Protein AF-A0A7G3GE28-F1 (afdb_monomer_lite)

Organism: NCBI:txid537

Sequence (84 aa):
MNSMPIPRFLEALEMAAEVYIEFNTGLHPSSRLLADRAFVSTLIGSITPDFIEKTKEDQARFKAVAKVVGLPDPLVPYRVKQGA

Radius of gyration: 13.97 Å; chains: 1; bounding box: 47×20×30 Å

Secondary structure (DSSP, 8-state):
--PPPHHHHHHHHHHHHHHHHHHHTSSSHHHHHHHHHHHHHHHHHHH-TT----SHHHHHHHHHHHHHTT---TTS--------

Foldseek 3Di:
DDQPDPVVLVVLLVVLVVCLVVQVPDPDQVSNLVSLQSNLVSNCCNGVVPQDCDDPVSLVSSQVSCVVVVHDNSVDGDDDPPDD

Structure (mmCIF, N/CA/C/O backbone):
data_AF-A0A7G3GE28-F1
#
_entry.id   AF-A0A7G3GE28-F1
#
loop_
_atom_site.group_PDB
_atom_site.id
_atom_site.type_symbol
_atom_site.label_atom_id
_atom_site.label_alt_id
_atom_site.label_comp_id
_atom_site.label_asym_id
_atom_site.label_entity_id
_atom_site.label_seq_id
_atom_site.pdbx_PDB_ins_code
_atom_site.Cartn_x
_atom_site.Cartn_y
_atom_site.Cartn_z
_atom_site.occupancy
_atom_site.B_iso_or_equiv
_atom_site.auth_seq_id
_atom_site.auth_comp_id
_atom_site.auth_asym_id
_atom_site.auth_atom_id
_atom_site.pdbx_PDB_model_num
ATOM 1 N N . MET A 1 1 ? -18.619 6.260 11.866 1.00 39.59 1 MET A N 1
ATOM 2 C CA . MET A 1 1 ? -17.677 5.958 10.767 1.00 39.59 1 MET A CA 1
ATOM 3 C C . MET A 1 1 ? -18.346 6.417 9.485 1.00 39.59 1 MET A C 1
ATOM 5 O O . MET A 1 1 ? -19.317 5.794 9.082 1.00 39.59 1 MET A O 1
ATOM 9 N N . ASN A 1 2 ? -17.930 7.553 8.921 1.00 50.19 2 ASN A N 1
ATOM 10 C CA . ASN A 1 2 ? -18.468 8.019 7.642 1.00 50.19 2 ASN A CA 1
ATOM 11 C C . ASN A 1 2 ? -17.754 7.247 6.533 1.00 50.19 2 ASN A C 1
ATOM 13 O O . ASN A 1 2 ? -16.587 7.507 6.257 1.00 50.19 2 ASN A O 1
ATOM 17 N N . SER A 1 3 ? -18.435 6.266 5.944 1.00 56.25 3 SER A N 1
ATOM 18 C CA . SER A 1 3 ? -17.984 5.620 4.713 1.00 56.25 3 SER A CA 1
ATOM 19 C C . SER A 1 3 ? -17.871 6.673 3.614 1.00 56.25 3 SER A C 1
ATOM 21 O O . SER A 1 3 ? -18.803 7.464 3.433 1.00 56.25 3 SER A O 1
ATOM 23 N N . MET A 1 4 ? -16.758 6.699 2.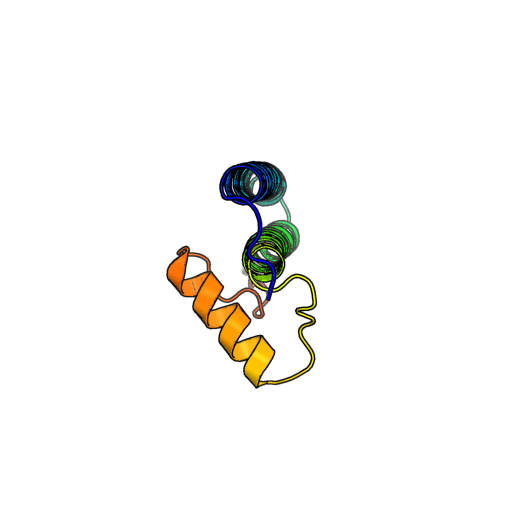877 1.00 58.50 4 MET A N 1
ATOM 24 C CA . MET A 1 4 ? -16.671 7.568 1.709 1.00 58.50 4 MET A CA 1
ATOM 25 C C . MET A 1 4 ? -17.770 7.218 0.696 1.00 58.50 4 MET A C 1
ATOM 27 O O . MET A 1 4 ? -18.088 6.038 0.522 1.00 58.50 4 MET A O 1
ATOM 31 N N . PRO A 1 5 ? -18.357 8.219 0.014 1.00 63.38 5 PRO A N 1
ATOM 32 C CA . PRO A 1 5 ? -19.253 7.963 -1.103 1.00 63.38 5 PRO A CA 1
ATOM 33 C C . PRO A 1 5 ? -18.523 7.116 -2.152 1.00 63.38 5 PRO A C 1
ATOM 35 O O . PRO A 1 5 ? -17.420 7.477 -2.560 1.00 63.38 5 PRO A O 1
ATOM 38 N N . ILE A 1 6 ? -19.153 6.031 -2.614 1.00 60.34 6 ILE A N 1
ATOM 39 C CA . ILE A 1 6 ? -18.624 5.099 -3.632 1.00 60.34 6 ILE A CA 1
ATOM 40 C C . ILE A 1 6 ? -17.965 5.810 -4.839 1.00 60.34 6 ILE A C 1
ATOM 42 O O . ILE A 1 6 ? -16.900 5.360 -5.255 1.00 60.34 6 ILE A O 1
ATOM 46 N N . PRO A 1 7 ? -18.496 6.936 -5.369 1.00 63.09 7 PRO A N 1
ATOM 47 C CA . PRO A 1 7 ? -17.850 7.663 -6.468 1.00 63.09 7 PRO A CA 1
ATOM 48 C C . PRO A 1 7 ? -16.424 8.139 -6.151 1.00 63.09 7 PRO A C 1
ATOM 50 O O . PRO A 1 7 ? -15.524 7.973 -6.964 1.00 63.09 7 PRO A O 1
ATOM 53 N N . ARG A 1 8 ? -16.183 8.638 -4.932 1.00 69.25 8 ARG A N 1
ATOM 54 C CA . ARG A 1 8 ? -14.863 9.146 -4.514 1.00 69.25 8 ARG A CA 1
ATOM 55 C C . ARG A 1 8 ? -13.845 8.032 -4.284 1.00 69.25 8 ARG A C 1
ATOM 57 O O . ARG A 1 8 ? -12.645 8.261 -4.377 1.00 69.25 8 ARG A O 1
ATOM 64 N N . PHE A 1 9 ? -14.320 6.831 -3.957 1.00 68.38 9 PHE A N 1
ATOM 65 C CA . PHE A 1 9 ? -13.468 5.653 -3.821 1.00 68.38 9 PHE A CA 1
ATOM 66 C C . PHE A 1 9 ? -12.920 5.207 -5.179 1.00 68.38 9 PHE A C 1
ATOM 68 O O . PHE A 1 9 ? -11.726 4.948 -5.292 1.00 68.38 9 PHE A O 1
ATOM 75 N N . LEU A 1 10 ? -13.773 5.160 -6.208 1.00 74.38 10 LEU A N 1
ATOM 76 C CA . LEU A 1 10 ? -13.357 4.786 -7.561 1.00 74.38 10 LEU A CA 1
ATOM 77 C C . LEU A 1 10 ? -12.362 5.798 -8.144 1.00 74.38 10 LEU A C 1
ATOM 79 O O . LEU A 1 10 ? -11.313 5.382 -8.620 1.00 74.38 10 LEU A O 1
ATOM 83 N N . GLU A 1 11 ? -12.619 7.100 -7.992 1.00 76.62 11 GLU A N 1
ATOM 84 C CA . GLU A 1 11 ? -11.689 8.163 -8.415 1.00 76.62 11 GLU A CA 1
ATOM 85 C C . GLU A 1 11 ? -10.313 8.036 -7.733 1.00 76.62 11 GLU A C 1
ATOM 87 O O . GLU A 1 11 ? -9.271 8.137 -8.378 1.00 76.62 11 GLU A O 1
ATOM 92 N N . ALA A 1 12 ? -10.287 7.758 -6.424 1.00 71.44 12 ALA A N 1
ATOM 93 C CA . ALA A 1 12 ? -9.038 7.567 -5.689 1.00 71.44 12 ALA A CA 1
ATOM 94 C C . ALA A 1 12 ? -8.267 6.315 -6.147 1.00 71.44 12 ALA A C 1
ATOM 96 O O . ALA A 1 12 ? -7.034 6.324 -6.166 1.00 71.44 12 ALA A O 1
ATOM 97 N N . LEU A 1 13 ? -8.974 5.242 -6.518 1.00 74.44 13 LEU A N 1
ATOM 98 C CA . LEU A 1 13 ? -8.361 4.034 -7.070 1.00 74.44 13 LEU A CA 1
ATOM 99 C C . LEU A 1 13 ? -7.817 4.248 -8.481 1.00 74.44 13 LEU A C 1
ATOM 101 O O . LEU A 1 13 ? -6.727 3.762 -8.776 1.00 74.44 13 LEU A O 1
ATOM 105 N N . GLU A 1 14 ? -8.546 4.968 -9.332 1.00 80.56 14 GLU A N 1
ATOM 106 C CA . GLU A 1 14 ? -8.094 5.330 -10.678 1.00 80.56 14 GLU A CA 1
ATOM 107 C C . GLU A 1 14 ? -6.814 6.165 -10.602 1.00 80.56 14 GLU A C 1
ATOM 109 O O . GLU A 1 14 ? -5.801 5.779 -11.182 1.00 80.56 14 GLU A O 1
ATOM 114 N N . MET A 1 15 ? -6.794 7.209 -9.768 1.00 76.19 15 MET A N 1
ATOM 115 C CA . MET A 1 15 ? -5.583 7.999 -9.526 1.00 76.19 15 MET A CA 1
ATOM 116 C C . MET A 1 15 ? -4.421 7.150 -8.993 1.00 76.19 15 MET A C 1
ATOM 118 O O . MET A 1 15 ? -3.277 7.303 -9.421 1.00 76.19 15 MET A O 1
ATOM 122 N N . ALA A 1 16 ? -4.686 6.240 -8.051 1.00 74.25 16 ALA A N 1
ATOM 123 C CA . ALA A 1 16 ? -3.654 5.354 -7.521 1.00 74.25 16 ALA A CA 1
ATOM 124 C C . ALA A 1 16 ? -3.097 4.411 -8.598 1.00 74.25 16 ALA A C 1
ATOM 126 O O . ALA A 1 16 ? -1.897 4.132 -8.601 1.00 74.25 16 ALA A O 1
ATOM 127 N N . ALA A 1 17 ? -3.945 3.926 -9.507 1.00 78.19 17 ALA A N 1
ATOM 128 C CA . ALA A 1 17 ? -3.544 3.080 -10.624 1.00 78.19 17 ALA A CA 1
ATOM 129 C C . ALA A 1 17 ? -2.711 3.851 -11.661 1.00 78.19 17 ALA A C 1
ATOM 131 O O . ALA A 1 17 ? -1.716 3.319 -12.150 1.00 78.19 17 ALA A O 1
ATOM 132 N N . GLU A 1 18 ? -3.056 5.104 -11.957 1.00 78.06 18 GLU A N 1
ATOM 133 C CA . GLU A 1 18 ? -2.270 5.968 -12.849 1.00 78.06 18 GLU A CA 1
ATOM 134 C C . GLU A 1 18 ? -0.862 6.215 -12.296 1.00 78.06 18 GLU A C 1
ATOM 136 O O . GLU A 1 18 ? 0.131 5.971 -12.985 1.00 78.06 18 GLU A O 1
ATOM 141 N N . VAL A 1 19 ? -0.769 6.584 -11.014 1.00 70.81 19 VAL A N 1
ATOM 142 C CA . VAL A 1 19 ? 0.514 6.734 -10.309 1.00 70.81 19 VAL A CA 1
ATOM 143 C C . VAL A 1 19 ? 1.275 5.407 -10.303 1.00 70.81 19 VAL A C 1
ATOM 145 O O . VAL A 1 19 ? 2.481 5.374 -10.549 1.00 70.81 19 VAL A O 1
ATOM 148 N N . TYR A 1 20 ? 0.588 4.285 -10.070 1.00 74.81 20 TYR A N 1
ATOM 149 C CA . TYR A 1 20 ? 1.217 2.969 -10.114 1.00 74.81 20 TYR A CA 1
ATOM 150 C C . TYR A 1 20 ? 1.878 2.692 -11.467 1.00 74.81 20 TYR A C 1
ATOM 152 O O . TYR A 1 20 ? 3.032 2.264 -11.517 1.00 74.81 20 TYR A O 1
ATOM 160 N N . ILE A 1 21 ? 1.161 2.956 -12.560 1.00 76.81 21 ILE A N 1
ATOM 161 C CA . ILE A 1 21 ? 1.654 2.763 -13.924 1.00 76.81 21 ILE A CA 1
ATOM 162 C C . ILE A 1 21 ? 2.884 3.641 -14.170 1.00 76.81 21 ILE A C 1
ATOM 164 O O . ILE A 1 21 ? 3.910 3.125 -14.616 1.00 76.81 21 ILE A O 1
ATOM 168 N N . GLU A 1 22 ? 2.820 4.927 -13.820 1.00 71.12 22 GLU A N 1
ATOM 169 C CA . GLU A 1 22 ? 3.925 5.872 -14.009 1.00 71.12 22 GLU A 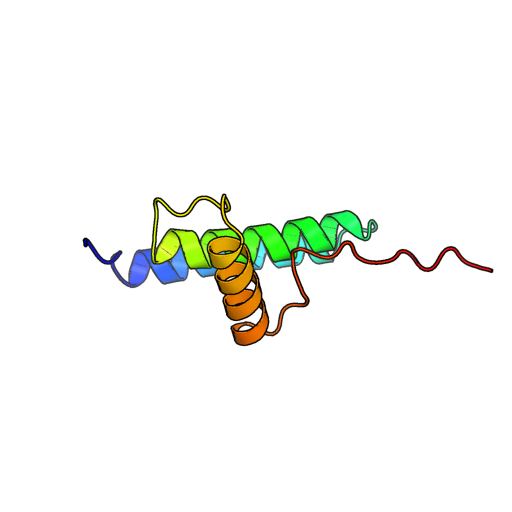CA 1
ATOM 170 C C . GLU A 1 22 ? 5.198 5.396 -13.293 1.00 71.12 22 GLU A C 1
ATOM 172 O O . GLU A 1 22 ? 6.255 5.238 -13.908 1.00 71.12 22 GLU A O 1
ATOM 177 N N . PHE A 1 23 ? 5.094 5.041 -12.013 1.00 68.06 23 PHE A N 1
ATOM 178 C CA . PHE A 1 23 ? 6.252 4.603 -11.235 1.00 68.06 23 PHE A CA 1
ATOM 179 C C . PHE A 1 23 ? 6.722 3.177 -11.564 1.00 68.06 23 PHE A C 1
ATOM 181 O O . PHE A 1 23 ? 7.913 2.887 -11.417 1.00 68.06 23 PHE A O 1
ATOM 188 N N . ASN A 1 24 ? 5.841 2.292 -12.043 1.00 68.31 24 ASN A N 1
ATOM 189 C CA . ASN A 1 24 ? 6.210 0.948 -12.504 1.00 68.31 24 ASN A CA 1
ATOM 190 C C . ASN A 1 24 ? 6.988 0.977 -13.833 1.00 68.31 24 ASN A C 1
ATOM 192 O O . ASN A 1 24 ? 7.772 0.067 -14.097 1.00 68.31 24 ASN A O 1
ATOM 196 N N . THR A 1 25 ? 6.825 2.027 -14.648 1.00 68.62 25 THR A N 1
ATOM 197 C CA . THR A 1 25 ? 7.682 2.264 -15.828 1.00 68.62 25 THR A CA 1
ATOM 198 C C . THR A 1 25 ? 9.046 2.873 -15.481 1.00 68.62 25 THR A C 1
ATOM 200 O O . THR A 1 25 ? 9.937 2.927 -16.330 1.00 68.62 25 THR A O 1
ATOM 203 N N . GLY A 1 26 ? 9.243 3.29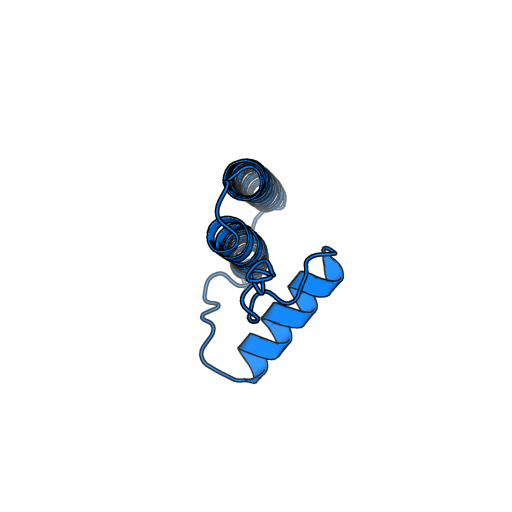3 -14.227 1.00 65.62 26 GLY A N 1
ATOM 204 C CA . GLY A 1 26 ? 10.509 3.823 -13.737 1.00 65.62 26 GLY A CA 1
ATOM 205 C C . GLY A 1 26 ? 11.636 2.784 -13.771 1.00 65.62 26 GLY A C 1
ATOM 206 O O . GLY A 1 26 ? 11.471 1.637 -13.363 1.00 65.62 26 GLY A O 1
ATOM 207 N N . LEU A 1 27 ? 12.824 3.206 -14.210 1.00 65.00 27 LEU A N 1
ATOM 208 C CA . LEU A 1 27 ? 13.995 2.334 -14.392 1.00 65.00 27 LEU A CA 1
ATOM 209 C C . LEU A 1 27 ? 14.596 1.799 -13.079 1.00 65.00 27 LEU A C 1
ATOM 211 O O . LEU A 1 27 ? 15.393 0.862 -13.106 1.00 65.00 27 LEU A O 1
ATOM 215 N N . HIS A 1 28 ? 14.249 2.390 -11.930 1.00 71.19 28 HIS A N 1
ATOM 216 C CA . HIS A 1 28 ? 14.836 2.028 -10.644 1.00 71.19 28 HIS A CA 1
ATOM 217 C C . HIS A 1 28 ? 13.891 1.135 -9.813 1.00 71.19 28 HIS A C 1
ATOM 219 O O . HIS A 1 28 ? 12.741 1.514 -9.586 1.00 71.19 28 HIS A O 1
ATOM 225 N N . PRO A 1 29 ? 14.353 -0.007 -9.264 1.00 68.12 29 PRO A N 1
ATOM 226 C CA . PRO A 1 29 ? 13.515 -0.924 -8.477 1.00 68.12 29 PRO A CA 1
ATOM 227 C C . PRO A 1 29 ? 12.829 -0.296 -7.255 1.00 68.12 29 PRO A C 1
ATOM 229 O O . PRO A 1 29 ? 11.767 -0.753 -6.838 1.00 68.12 29 PRO A O 1
ATOM 232 N N . SER A 1 30 ? 13.395 0.772 -6.682 1.00 74.81 30 SER A N 1
ATOM 233 C CA . SER A 1 30 ? 12.738 1.506 -5.591 1.00 74.81 30 SER A CA 1
ATOM 234 C C . SER A 1 30 ? 11.514 2.302 -6.050 1.00 74.81 30 SER A C 1
ATOM 236 O O . SER A 1 30 ? 10.615 2.506 -5.244 1.00 74.81 30 SER A O 1
ATOM 238 N N . SER A 1 31 ? 11.448 2.730 -7.315 1.00 75.00 31 SER A N 1
ATOM 239 C CA . SER A 1 31 ? 10.284 3.441 -7.861 1.00 75.00 31 SER A CA 1
ATOM 240 C C . SER A 1 31 ? 9.062 2.535 -7.861 1.00 75.00 31 SER A C 1
ATOM 242 O O . SER A 1 31 ? 8.004 2.930 -7.384 1.00 75.00 31 SER A O 1
ATOM 244 N N . ARG A 1 32 ? 9.244 1.274 -8.266 1.00 77.25 32 ARG A N 1
ATOM 245 C CA . ARG A 1 32 ? 8.191 0.261 -8.203 1.00 77.25 32 ARG A CA 1
ATOM 246 C C . ARG A 1 32 ? 7.725 -0.005 -6.768 1.00 77.25 32 ARG A C 1
ATOM 248 O O . ARG A 1 32 ? 6.527 -0.086 -6.534 1.00 77.25 32 ARG A O 1
ATOM 255 N N . LEU A 1 33 ? 8.647 -0.061 -5.797 1.00 81.62 33 LEU A N 1
ATOM 256 C CA . LEU A 1 33 ? 8.284 -0.226 -4.379 1.00 81.62 33 LEU A CA 1
ATOM 257 C C . LEU A 1 33 ? 7.424 0.933 -3.875 1.00 81.62 33 LEU A C 1
ATOM 259 O O . LEU A 1 33 ? 6.446 0.723 -3.164 1.00 81.62 33 LEU A O 1
ATOM 263 N N . LEU A 1 34 ? 7.808 2.162 -4.222 1.00 80.56 34 LEU A N 1
ATOM 264 C CA . LEU A 1 34 ? 7.055 3.356 -3.852 1.00 80.56 34 LEU A CA 1
ATOM 265 C C . LEU A 1 34 ? 5.667 3.354 -4.502 1.00 80.56 34 LEU A C 1
ATOM 267 O O . LEU A 1 34 ? 4.700 3.699 -3.828 1.00 80.56 34 LEU A O 1
ATOM 271 N N . ALA A 1 35 ? 5.563 2.884 -5.749 1.00 81.88 35 ALA A N 1
ATOM 272 C CA . ALA A 1 35 ? 4.303 2.698 -6.463 1.00 81.88 35 ALA A CA 1
ATOM 273 C C . ALA A 1 35 ? 3.359 1.738 -5.719 1.00 81.88 35 ALA A C 1
ATOM 275 O O . ALA A 1 35 ? 2.223 2.099 -5.412 1.00 81.88 35 ALA A O 1
ATOM 276 N N . ASP A 1 36 ? 3.845 0.537 -5.376 1.00 82.94 36 ASP A N 1
ATOM 277 C CA . ASP A 1 36 ? 3.060 -0.469 -4.648 1.00 82.94 36 ASP A CA 1
ATOM 278 C C . ASP A 1 36 ? 2.597 0.075 -3.288 1.00 82.94 36 ASP A C 1
ATOM 280 O O . ASP A 1 36 ? 1.433 -0.066 -2.905 1.00 82.94 36 ASP A O 1
ATOM 284 N N . ARG A 1 37 ? 3.500 0.744 -2.553 1.00 85.12 37 ARG A N 1
ATOM 285 C CA . ARG A 1 37 ? 3.185 1.342 -1.248 1.00 85.12 37 ARG A CA 1
ATOM 286 C C . ARG A 1 37 ? 2.136 2.441 -1.368 1.00 85.12 37 ARG A C 1
ATOM 288 O O . ARG A 1 37 ? 1.224 2.480 -0.544 1.00 85.12 37 ARG A O 1
ATOM 295 N N . ALA A 1 38 ? 2.255 3.323 -2.357 1.00 82.56 38 ALA A N 1
ATOM 296 C CA . ALA A 1 38 ? 1.307 4.409 -2.573 1.00 82.56 38 ALA A CA 1
ATOM 297 C C . ALA A 1 38 ? -0.086 3.859 -2.900 1.00 82.56 38 ALA A C 1
ATOM 299 O O . ALA A 1 38 ? -1.057 4.259 -2.263 1.00 82.56 38 ALA A O 1
ATOM 300 N N . PHE A 1 39 ? -0.169 2.872 -3.797 1.00 84.62 39 PHE A N 1
ATOM 301 C CA . PHE A 1 39 ? -1.432 2.235 -4.164 1.00 84.62 39 PHE A CA 1
ATOM 302 C C . PHE A 1 39 ? -2.148 1.624 -2.952 1.00 84.62 39 PHE A C 1
ATOM 304 O O . PHE A 1 39 ? -3.315 1.919 -2.685 1.00 84.62 39 PHE A O 1
ATOM 311 N N . VAL A 1 40 ? -1.429 0.819 -2.165 1.00 86.75 40 VAL A N 1
ATOM 312 C CA . VAL A 1 40 ? -1.979 0.175 -0.962 1.00 86.75 40 VAL A CA 1
ATOM 313 C C . VAL A 1 40 ? -2.376 1.213 0.092 1.00 86.75 40 VAL A C 1
ATOM 315 O O . VAL A 1 40 ? -3.431 1.082 0.713 1.00 86.75 40 VAL A O 1
ATOM 318 N N . SER A 1 41 ? -1.575 2.268 0.267 1.00 83.19 41 SER A N 1
ATOM 319 C CA . SER A 1 41 ? -1.868 3.355 1.210 1.00 83.19 41 SER A CA 1
ATOM 320 C C . SER A 1 41 ? -3.136 4.111 0.829 1.00 83.19 41 SER A C 1
ATOM 322 O O . SER A 1 41 ? -3.970 4.355 1.697 1.00 83.19 41 SER A O 1
ATOM 324 N N . THR A 1 42 ? -3.324 4.428 -0.454 1.00 82.12 42 THR A N 1
ATOM 325 C CA . THR A 1 42 ? -4.540 5.086 -0.949 1.00 82.12 42 THR A CA 1
ATOM 326 C C . THR A 1 42 ? -5.766 4.212 -0.732 1.00 82.12 42 THR A C 1
ATOM 328 O O . THR A 1 42 ? -6.789 4.692 -0.245 1.00 82.12 42 THR A O 1
ATOM 331 N N . LEU A 1 43 ? -5.662 2.909 -1.007 1.00 82.06 43 LEU A N 1
ATOM 332 C CA . LEU A 1 43 ? -6.776 1.986 -0.811 1.00 82.06 43 LEU A CA 1
ATOM 333 C C . LEU A 1 43 ? -7.160 1.876 0.668 1.00 82.06 43 LEU A C 1
ATOM 335 O O . LEU A 1 43 ? -8.341 1.951 1.005 1.00 82.06 43 LEU A O 1
ATOM 339 N N . ILE A 1 44 ? -6.185 1.783 1.573 1.00 84.06 44 ILE A N 1
ATOM 340 C CA . ILE A 1 44 ? -6.468 1.761 3.012 1.00 84.06 44 ILE A CA 1
ATOM 341 C C . ILE A 1 44 ? -7.029 3.102 3.479 1.00 84.06 44 ILE A C 1
ATOM 343 O O . ILE A 1 44 ? -8.060 3.110 4.148 1.00 84.06 44 ILE A O 1
ATOM 347 N N . GLY A 1 45 ? -6.409 4.217 3.090 1.00 79.56 45 GLY A N 1
ATOM 348 C CA . GLY A 1 45 ? -6.869 5.570 3.409 1.00 79.56 45 GLY A CA 1
ATOM 349 C C . GLY A 1 45 ? -8.286 5.841 2.907 1.00 79.56 45 GLY A C 1
ATOM 350 O O . GLY A 1 45 ? -9.044 6.574 3.534 1.00 79.56 45 GLY A O 1
ATOM 351 N N . SER A 1 46 ? -8.699 5.181 1.824 1.00 77.19 46 SER A N 1
ATOM 352 C CA . SER A 1 46 ? -10.049 5.343 1.300 1.00 77.19 46 SER A CA 1
ATOM 353 C C . SER A 1 46 ? -11.144 4.715 2.182 1.00 77.19 46 SER A C 1
ATOM 355 O O . SER A 1 46 ? -12.287 5.175 2.206 1.00 77.19 46 SER A O 1
ATOM 357 N N . ILE A 1 47 ? -10.786 3.679 2.942 1.00 76.94 47 ILE A N 1
ATOM 358 C CA . ILE A 1 47 ? -11.680 2.960 3.859 1.00 76.94 47 ILE A CA 1
ATOM 359 C C . ILE A 1 47 ? -11.505 3.491 5.287 1.00 76.94 47 ILE A C 1
ATOM 361 O O . ILE A 1 47 ? -12.461 3.598 6.051 1.00 76.94 47 ILE A O 1
ATOM 365 N N . THR A 1 48 ? -10.263 3.811 5.647 1.00 79.25 48 THR A N 1
ATOM 366 C CA . THR A 1 48 ? -9.820 4.266 6.966 1.00 79.25 48 THR A CA 1
ATOM 367 C C . THR A 1 48 ? -8.909 5.490 6.793 1.00 79.25 48 THR A C 1
ATOM 369 O O . THR A 1 48 ? -7.688 5.338 6.777 1.00 79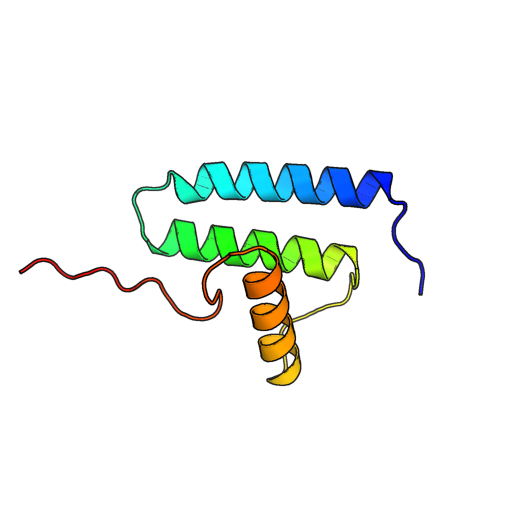.25 48 THR A O 1
ATOM 372 N N . PRO A 1 49 ? -9.473 6.707 6.667 1.00 74.62 49 PRO A N 1
ATOM 373 C CA . PRO A 1 49 ? -8.707 7.928 6.376 1.00 74.62 49 PRO A CA 1
ATOM 374 C C . PRO A 1 49 ? -7.616 8.261 7.399 1.00 74.62 49 PRO A C 1
ATOM 376 O O . PRO A 1 49 ? -6.592 8.830 7.038 1.00 74.62 49 PRO A O 1
ATOM 379 N N . ASP A 1 50 ? -7.804 7.853 8.656 1.00 76.44 50 ASP A N 1
ATOM 380 C CA . ASP A 1 50 ? -6.855 8.090 9.752 1.00 76.44 50 ASP A CA 1
ATOM 381 C C . ASP A 1 50 ? -5.806 6.974 9.898 1.00 76.44 50 ASP A C 1
ATOM 383 O O . ASP A 1 50 ? -5.109 6.887 10.914 1.00 76.44 50 ASP A O 1
ATOM 387 N N . PHE A 1 51 ? -5.710 6.068 8.921 1.00 77.88 51 PHE A N 1
ATOM 388 C CA . PHE A 1 51 ? -4.745 4.981 8.975 1.00 77.88 51 PHE A CA 1
ATOM 389 C C . PHE A 1 51 ? -3.317 5.516 8.869 1.00 77.88 51 PHE A C 1
ATOM 391 O O . PHE A 1 51 ? -2.924 6.126 7.875 1.00 77.88 51 PHE A O 1
ATOM 398 N N . ILE A 1 52 ? -2.514 5.222 9.888 1.00 77.44 52 ILE A N 1
ATOM 399 C CA . ILE A 1 52 ? -1.078 5.477 9.890 1.00 77.44 52 ILE A CA 1
ATOM 400 C C . ILE A 1 52 ? -0.386 4.173 10.270 1.00 77.44 52 ILE A C 1
ATOM 402 O O . ILE A 1 52 ? -0.664 3.612 11.328 1.00 77.44 52 ILE A O 1
ATOM 406 N N . GLU A 1 53 ? 0.537 3.710 9.428 1.00 80.69 53 GLU A N 1
ATOM 407 C CA . GLU A 1 53 ? 1.350 2.517 9.679 1.00 80.69 53 GLU A CA 1
ATOM 408 C C . GLU A 1 53 ? 2.289 2.756 10.881 1.00 80.69 53 GLU A C 1
ATOM 410 O O . GLU A 1 53 ? 3.389 3.283 10.719 1.00 80.69 53 GLU A O 1
ATOM 415 N N . LYS A 1 54 ? 1.855 2.415 12.106 1.00 83.00 54 LYS A N 1
ATOM 416 C CA . LYS A 1 54 ? 2.644 2.610 13.344 1.00 83.00 54 LYS A CA 1
ATOM 417 C C . LYS A 1 54 ? 2.956 1.307 14.069 1.00 83.00 54 LYS A C 1
ATOM 419 O O . LYS A 1 54 ? 3.978 1.211 14.748 1.00 83.00 54 LYS A O 1
ATOM 424 N N . THR A 1 55 ? 2.076 0.317 13.960 1.00 87.44 55 THR A N 1
ATOM 425 C CA . THR A 1 55 ? 2.169 -0.942 14.704 1.00 87.44 55 THR A CA 1
ATOM 426 C C . THR A 1 55 ? 2.432 -2.136 13.786 1.00 87.44 55 THR A C 1
ATOM 428 O O . THR A 1 55 ? 2.252 -2.078 12.569 1.00 87.44 55 THR A O 1
ATOM 431 N N . LYS A 1 56 ? 2.830 -3.273 14.375 1.00 87.38 56 LYS A N 1
ATOM 432 C CA . LYS A 1 56 ? 2.962 -4.542 13.636 1.00 87.38 56 LYS A CA 1
ATOM 433 C C . LYS A 1 56 ? 1.623 -5.035 13.073 1.00 87.38 56 LYS A C 1
ATOM 435 O O . LYS A 1 56 ? 1.612 -5.713 12.049 1.00 87.38 56 LYS A O 1
ATOM 440 N N . GLU A 1 57 ? 0.506 -4.700 13.715 1.00 86.19 57 GLU A N 1
ATOM 441 C CA . GLU A 1 57 ? -0.829 -5.015 13.196 1.00 86.19 57 GLU A CA 1
ATOM 442 C C . GLU A 1 57 ? -1.167 -4.168 11.968 1.00 86.19 57 GLU A C 1
ATOM 444 O O . GLU A 1 57 ? -1.699 -4.700 10.994 1.00 86.19 57 GLU A O 1
ATOM 449 N N . ASP A 1 58 ? -0.787 -2.888 11.958 1.00 85.12 58 ASP A N 1
ATOM 450 C CA . ASP A 1 58 ? -0.954 -2.026 10.782 1.00 85.12 58 ASP A CA 1
ATOM 451 C C . ASP A 1 58 ? -0.144 -2.554 9.597 1.00 85.12 58 ASP A C 1
ATOM 453 O O . ASP A 1 58 ? -0.655 -2.646 8.484 1.00 85.12 58 ASP A O 1
ATOM 457 N N . GLN A 1 59 ? 1.086 -3.008 9.851 1.00 87.06 59 GLN A N 1
ATOM 458 C CA . GLN A 1 59 ? 1.918 -3.677 8.850 1.00 87.06 59 GLN A CA 1
ATOM 459 C C . GLN A 1 59 ? 1.271 -4.955 8.313 1.00 87.06 59 GLN A C 1
ATOM 461 O O . GLN A 1 59 ? 1.306 -5.210 7.109 1.00 87.06 59 GLN A O 1
ATOM 466 N N . ALA A 1 60 ? 0.653 -5.761 9.180 1.00 87.75 60 ALA A N 1
ATOM 467 C CA . ALA A 1 60 ? -0.060 -6.962 8.757 1.00 87.75 60 ALA A CA 1
ATOM 468 C C . ALA A 1 60 ? -1.269 -6.622 7.868 1.00 87.75 60 ALA A C 1
ATOM 470 O O . ALA A 1 60 ? -1.474 -7.277 6.846 1.00 87.75 60 ALA A O 1
ATOM 471 N N . ARG A 1 61 ? -2.025 -5.566 8.203 1.00 83.81 61 ARG A N 1
ATOM 472 C CA . ARG A 1 61 ? -3.129 -5.056 7.370 1.00 83.81 61 ARG A CA 1
ATOM 473 C C . ARG A 1 61 ? -2.625 -4.561 6.019 1.00 83.81 61 ARG A C 1
ATOM 475 O O . ARG A 1 61 ? -3.194 -4.916 4.992 1.00 83.81 61 ARG A O 1
ATOM 482 N N . PHE A 1 62 ? -1.520 -3.824 6.017 1.00 86.38 62 PHE A N 1
ATOM 483 C CA . PHE A 1 62 ? -0.875 -3.318 4.811 1.00 86.38 62 PHE A CA 1
ATOM 484 C C . PHE A 1 62 ? -0.476 -4.458 3.856 1.00 86.38 62 PHE A C 1
ATOM 486 O O . PHE A 1 62 ? -0.813 -4.441 2.673 1.00 86.38 62 PHE A O 1
ATOM 493 N N . LYS A 1 63 ? 0.135 -5.524 4.390 1.00 89.06 63 LYS A N 1
ATOM 494 C CA . LYS A 1 63 ? 0.463 -6.744 3.631 1.00 89.06 63 LYS A CA 1
ATOM 495 C C . LYS A 1 63 ? -0.768 -7.500 3.138 1.00 89.06 63 LYS A C 1
ATOM 497 O O . LYS A 1 63 ? -0.767 -8.013 2.021 1.00 89.06 63 LYS A O 1
ATOM 502 N N . ALA A 1 64 ? -1.805 -7.599 3.968 1.00 88.25 64 ALA A N 1
ATOM 503 C CA . ALA A 1 64 ? -3.036 -8.291 3.606 1.00 88.25 64 ALA A CA 1
ATOM 504 C C . ALA A 1 64 ? -3.733 -7.601 2.427 1.00 88.25 64 ALA A C 1
ATOM 506 O O . ALA A 1 64 ? -4.131 -8.277 1.481 1.00 88.25 64 ALA A O 1
ATOM 507 N N . VAL A 1 65 ? -3.810 -6.268 2.448 1.00 87.69 65 VAL A N 1
ATOM 508 C CA . VAL A 1 65 ? -4.380 -5.487 1.346 1.00 87.69 65 VAL A CA 1
ATOM 509 C C . VAL A 1 65 ? -3.567 -5.670 0.072 1.00 87.69 65 VAL A C 1
ATOM 511 O O . VAL A 1 65 ? -4.152 -6.020 -0.948 1.00 87.69 65 VAL A O 1
ATOM 514 N N . ALA A 1 66 ? -2.238 -5.531 0.135 1.00 88.31 66 ALA A N 1
ATOM 515 C CA . ALA A 1 66 ? -1.363 -5.758 -1.017 1.00 88.31 66 ALA A CA 1
ATOM 516 C C . ALA A 1 66 ? -1.610 -7.128 -1.670 1.00 88.31 66 ALA A C 1
ATOM 518 O O . ALA A 1 66 ? -1.788 -7.222 -2.881 1.00 88.31 66 ALA A O 1
ATOM 519 N N . LYS A 1 67 ? -1.730 -8.185 -0.855 1.00 88.06 67 LYS A N 1
ATOM 520 C CA . LYS A 1 67 ? -2.029 -9.539 -1.335 1.00 88.06 67 LYS A CA 1
ATOM 521 C C . LYS A 1 67 ? -3.394 -9.640 -2.023 1.00 88.06 67 LYS A C 1
ATOM 523 O O . LYS A 1 67 ? -3.499 -10.323 -3.037 1.00 88.06 67 LYS A O 1
ATOM 528 N N . VAL A 1 68 ? -4.429 -8.992 -1.482 1.00 86.19 68 VAL A N 1
ATOM 529 C CA . VAL A 1 68 ? -5.783 -8.991 -2.070 1.00 86.19 68 VAL A CA 1
ATOM 530 C C . VAL A 1 68 ? -5.783 -8.344 -3.453 1.00 86.19 68 VAL A C 1
ATOM 532 O O . VAL A 1 68 ? -6.468 -8.831 -4.347 1.00 86.19 68 VAL A O 1
ATOM 535 N N . VAL A 1 69 ? -4.982 -7.295 -3.647 1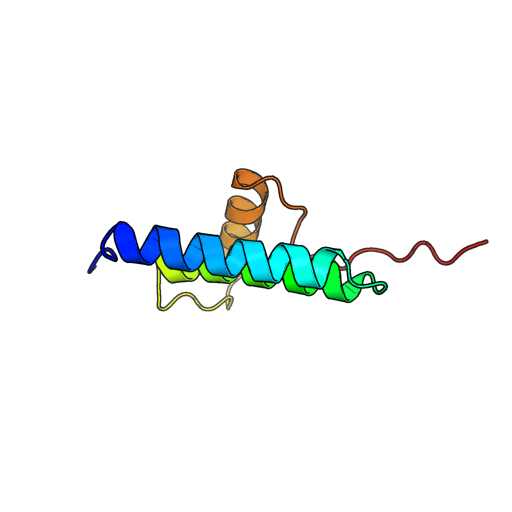.00 81.38 69 VAL A N 1
ATOM 536 C CA . VAL A 1 69 ? -4.866 -6.594 -4.935 1.00 81.38 69 VAL A CA 1
ATOM 537 C C . VAL A 1 69 ? -3.776 -7.162 -5.852 1.00 81.38 69 VAL A C 1
ATOM 539 O O . VAL A 1 69 ? -3.486 -6.583 -6.894 1.00 81.38 69 VAL A O 1
ATOM 542 N N . GLY A 1 70 ? -3.172 -8.299 -5.492 1.00 83.19 70 GLY A N 1
ATOM 543 C CA . GLY A 1 70 ? -2.174 -8.984 -6.319 1.00 83.19 70 GLY A CA 1
ATOM 544 C C . GLY A 1 70 ? -0.799 -8.309 -6.371 1.00 83.19 70 GLY A C 1
ATOM 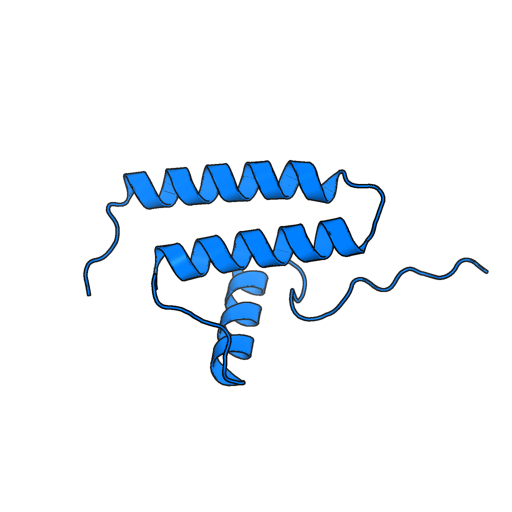545 O O . GLY A 1 70 ? -0.006 -8.623 -7.258 1.00 83.19 70 GLY A O 1
ATOM 546 N N . LEU A 1 71 ? -0.499 -7.408 -5.434 1.00 84.62 71 LEU A N 1
ATOM 547 C CA . LEU A 1 71 ? 0.793 -6.733 -5.329 1.00 84.62 71 LEU A CA 1
ATOM 548 C C . LEU A 1 71 ? 1.771 -7.511 -4.420 1.00 84.62 71 LEU A C 1
ATOM 550 O O . LEU A 1 71 ? 1.345 -8.222 -3.501 1.00 84.62 71 LEU A O 1
ATOM 554 N N . PRO A 1 72 ? 3.091 -7.399 -4.660 1.00 83.12 72 PRO A N 1
ATOM 555 C CA . PRO A 1 72 ? 4.112 -7.977 -3.785 1.00 83.12 72 PRO A CA 1
ATOM 556 C C . PRO A 1 72 ? 4.143 -7.296 -2.409 1.00 83.12 72 PRO A C 1
ATOM 558 O O . PRO A 1 72 ? 3.521 -6.257 -2.213 1.00 83.12 72 PRO A O 1
ATOM 561 N N . ASP A 1 73 ? 4.864 -7.889 -1.443 1.00 86.50 73 ASP A N 1
ATOM 562 C CA . ASP A 1 73 ? 4.959 -7.344 -0.079 1.00 86.50 73 ASP A CA 1
ATOM 563 C C . ASP A 1 73 ? 5.540 -5.918 -0.117 1.00 86.50 73 ASP A C 1
ATOM 565 O O . ASP A 1 73 ? 6.737 -5.747 -0.368 1.00 86.50 73 ASP A O 1
ATOM 569 N N . PRO A 1 74 ? 4.725 -4.890 0.170 1.00 80.50 74 PRO A N 1
ATOM 570 C CA . PRO A 1 74 ? 5.119 -3.498 -0.012 1.00 80.50 74 PRO A CA 1
ATOM 571 C C . PRO A 1 74 ? 6.044 -3.010 1.120 1.00 80.50 74 PRO A C 1
ATOM 573 O O . PRO A 1 74 ? 6.504 -1.866 1.111 1.00 80.50 74 PRO A O 1
ATOM 576 N N . LEU A 1 75 ? 6.331 -3.855 2.120 1.00 83.00 75 LEU A N 1
ATOM 577 C CA . LEU A 1 75 ? 7.317 -3.588 3.170 1.00 83.00 75 LEU A CA 1
ATOM 578 C C . LEU A 1 75 ? 8.703 -4.163 2.842 1.00 83.00 75 LEU A C 1
ATOM 580 O O . LEU A 1 75 ? 9.653 -3.909 3.582 1.00 83.00 75 LEU A O 1
ATOM 584 N N . VAL A 1 76 ? 8.836 -4.937 1.762 1.00 81.06 76 VAL A N 1
ATOM 585 C CA . VAL A 1 76 ? 10.098 -5.573 1.374 1.00 81.06 76 VAL A CA 1
ATOM 586 C C . VAL A 1 76 ? 10.680 -4.847 0.163 1.00 81.06 76 VAL A C 1
ATOM 588 O O . VAL A 1 76 ? 10.057 -4.841 -0.895 1.00 81.06 76 VAL A O 1
ATOM 591 N N . PRO A 1 77 ? 11.890 -4.268 0.264 1.00 71.88 77 PRO A N 1
ATOM 592 C CA . PRO A 1 77 ? 12.537 -3.664 -0.888 1.00 71.88 77 PRO A CA 1
ATOM 593 C C . PRO A 1 77 ? 12.739 -4.670 -2.021 1.00 71.88 77 PRO A C 1
ATOM 595 O O . PRO A 1 77 ? 13.197 -5.793 -1.786 1.00 71.88 77 PRO A O 1
ATOM 598 N N . TYR A 1 78 ? 12.461 -4.253 -3.260 1.00 66.06 78 TYR A N 1
ATOM 599 C CA . TYR A 1 78 ? 12.828 -5.045 -4.429 1.00 66.06 78 TYR A CA 1
ATOM 600 C C . TYR A 1 78 ? 14.338 -5.264 -4.425 1.00 66.06 78 TYR A C 1
ATOM 602 O O . TYR A 1 78 ? 15.123 -4.315 -4.493 1.00 66.06 78 TYR A O 1
ATOM 610 N N . ARG A 1 79 ? 14.758 -6.529 -4.339 1.00 62.22 79 ARG A N 1
ATOM 611 C CA . ARG A 1 79 ? 16.170 -6.871 -4.488 1.00 62.22 79 ARG A CA 1
ATOM 612 C C . ARG A 1 79 ? 16.576 -6.545 -5.915 1.00 62.22 79 ARG A C 1
ATOM 614 O O . ARG A 1 79 ? 16.130 -7.200 -6.855 1.00 62.22 79 ARG A O 1
ATOM 621 N N . VAL A 1 80 ? 17.456 -5.564 -6.070 1.00 55.19 80 VAL A N 1
ATOM 622 C CA . VAL A 1 80 ? 18.246 -5.448 -7.291 1.00 55.19 80 VAL A CA 1
ATOM 623 C C . VAL A 1 80 ? 19.094 -6.715 -7.333 1.00 55.19 80 VAL A C 1
ATOM 625 O O . VAL A 1 80 ? 19.889 -6.948 -6.421 1.00 55.19 80 VAL A O 1
ATOM 628 N N . LYS A 1 81 ? 18.910 -7.581 -8.337 1.00 52.94 81 LYS A N 1
ATOM 629 C CA . LYS A 1 81 ? 19.967 -8.544 -8.655 1.00 52.94 81 LYS A CA 1
ATOM 630 C C . LYS A 1 81 ? 21.171 -7.686 -9.034 1.00 52.94 81 LYS A C 1
ATOM 632 O O . LYS A 1 81 ? 21.178 -7.109 -10.115 1.00 52.94 81 LYS A O 1
ATOM 637 N N . GLN A 1 82 ? 22.130 -7.528 -8.124 1.00 44.31 82 GLN A N 1
ATOM 638 C CA . GLN A 1 82 ? 23.452 -7.050 -8.508 1.00 44.31 82 GLN A CA 1
ATOM 639 C C . GLN A 1 82 ? 23.950 -8.060 -9.541 1.00 44.31 82 GLN A C 1
ATOM 641 O O . GLN A 1 82 ? 24.031 -9.253 -9.243 1.00 44.31 82 GLN A O 1
ATOM 646 N N . GLY A 1 83 ? 24.099 -7.605 -10.785 1.00 45.03 83 GLY A N 1
ATOM 647 C CA . GLY A 1 83 ? 24.577 -8.439 -11.878 1.00 45.03 83 GLY A CA 1
ATOM 648 C C . GLY A 1 83 ? 25.921 -9.058 -11.508 1.00 45.03 83 GLY A C 1
ATOM 649 O O . GLY A 1 83 ? 26.762 -8.384 -10.912 1.00 45.03 83 GLY A O 1
ATOM 650 N N . ALA A 1 84 ? 26.056 -10.346 -11.817 1.00 35.16 84 ALA A N 1
ATOM 651 C CA . ALA A 1 84 ? 27.339 -11.025 -11.931 1.00 35.16 84 ALA A CA 1
ATOM 652 C C . ALA A 1 84 ? 28.061 -10.566 -13.204 1.00 35.16 84 ALA A C 1
ATOM 654 O O . ALA A 1 84 ? 27.345 -10.217 -14.174 1.00 35.16 84 ALA A O 1
#

pLDDT: mean 75.05, std 11.8, range [35.16, 89.06]